Protein AF-A0A927CN10-F1 (afdb_monomer_lite)

Radius of gyration: 20.54 Å; chains: 1; bounding box: 50×22×63 Å

pLDDT: mean 92.48, std 6.36, range [58.59, 97.19]

Structure (mmCIF, N/CA/C/O backbone):
data_AF-A0A927CN10-F1
#
_entry.id   AF-A0A927CN10-F1
#
loop_
_atom_site.group_PDB
_atom_site.id
_atom_site.type_symbol
_atom_site.label_atom_id
_atom_site.label_alt_id
_atom_site.label_comp_id
_atom_site.label_asym_id
_atom_site.label_entity_id
_atom_site.label_seq_id
_atom_site.pdbx_PDB_ins_code
_atom_site.Cartn_x
_atom_site.Cartn_y
_atom_site.Cartn_z
_atom_site.occupancy
_atom_site.B_iso_or_equiv
_atom_site.auth_seq_id
_atom_site.auth_comp_id
_atom_site.auth_asym_id
_atom_site.auth_atom_id
_atom_site.pdbx_PDB_model_num
ATOM 1 N N . MET A 1 1 ? 17.488 -1.713 23.089 1.00 61.25 1 MET A N 1
ATOM 2 C CA . MET A 1 1 ? 16.077 -1.922 23.502 1.00 61.25 1 MET A CA 1
ATOM 3 C C . MET A 1 1 ? 15.069 -1.151 22.638 1.00 61.25 1 MET A C 1
ATOM 5 O O . MET A 1 1 ? 14.129 -1.766 22.151 1.00 61.25 1 MET A O 1
ATOM 9 N N . ALA A 1 2 ? 15.283 0.140 22.340 1.00 72.12 2 ALA A N 1
ATOM 10 C CA . ALA A 1 2 ? 14.339 0.971 21.567 1.00 72.12 2 ALA A CA 1
ATOM 11 C C . ALA A 1 2 ? 13.906 0.406 20.190 1.00 72.12 2 ALA A C 1
ATOM 13 O O . ALA A 1 2 ? 12.753 0.555 19.788 1.00 72.12 2 ALA A O 1
ATOM 14 N N . SER A 1 3 ? 14.801 -0.287 19.476 1.00 74.94 3 SER A N 1
ATOM 15 C CA . SER A 1 3 ? 14.495 -0.863 18.154 1.00 74.94 3 SER A CA 1
ATOM 16 C C . SER A 1 3 ? 13.509 -2.044 18.218 1.00 74.94 3 SER A C 1
ATOM 18 O O . SER A 1 3 ? 12.644 -2.190 17.354 1.00 74.94 3 SER A O 1
ATOM 20 N N . ILE A 1 4 ? 13.567 -2.840 19.292 1.00 87.50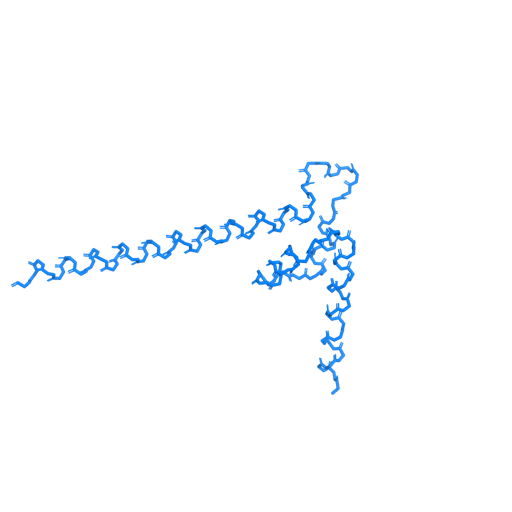 4 ILE A N 1
ATOM 21 C CA . ILE A 1 4 ? 12.648 -3.965 19.527 1.00 87.50 4 ILE A CA 1
ATOM 22 C C . ILE A 1 4 ? 11.241 -3.428 19.813 1.00 87.50 4 ILE A C 1
ATOM 24 O O . ILE A 1 4 ? 10.274 -3.870 19.193 1.00 87.50 4 ILE A O 1
ATOM 28 N N . GLN A 1 5 ? 11.139 -2.398 20.662 1.00 85.88 5 GLN A N 1
ATOM 29 C CA . GLN A 1 5 ? 9.870 -1.737 20.983 1.00 85.88 5 GLN A CA 1
ATOM 30 C C . GLN A 1 5 ? 9.204 -1.139 19.735 1.00 85.88 5 GLN A C 1
ATOM 32 O O . GLN A 1 5 ? 7.997 -1.262 19.528 1.00 85.88 5 GLN A O 1
ATOM 37 N N . LYS A 1 6 ? 10.008 -0.517 18.863 1.00 88.06 6 LYS A N 1
ATOM 38 C CA . LYS A 1 6 ? 9.533 0.056 17.600 1.00 88.06 6 LYS A CA 1
ATOM 39 C C . LYS A 1 6 ? 8.975 -1.023 16.667 1.00 88.06 6 LYS A C 1
ATOM 41 O O . LYS A 1 6 ? 7.907 -0.825 16.090 1.00 88.06 6 LYS A O 1
ATOM 46 N N . LYS A 1 7 ? 9.659 -2.165 16.549 1.00 87.25 7 LYS A N 1
ATOM 47 C CA . LYS A 1 7 ? 9.203 -3.304 15.737 1.00 87.25 7 LYS A CA 1
ATOM 48 C C . LYS A 1 7 ? 7.880 -3.874 16.260 1.00 87.25 7 LYS A C 1
ATOM 50 O O . LYS A 1 7 ? 6.949 -4.041 15.478 1.00 87.25 7 LYS A O 1
ATOM 55 N N . GLN A 1 8 ? 7.769 -4.075 17.574 1.00 91.50 8 GLN A N 1
ATOM 56 C CA . GLN A 1 8 ? 6.538 -4.549 18.221 1.00 91.50 8 GLN A CA 1
ATOM 57 C C . GLN A 1 8 ? 5.357 -3.596 17.991 1.00 91.50 8 GLN A C 1
ATOM 59 O O . GLN A 1 8 ? 4.262 -4.039 17.650 1.00 91.50 8 GLN A O 1
ATOM 64 N N . LYS A 1 9 ? 5.581 -2.280 18.102 1.00 93.38 9 LYS A N 1
ATOM 65 C CA . LYS A 1 9 ? 4.549 -1.267 17.839 1.00 93.38 9 LYS A CA 1
ATOM 66 C C . LYS A 1 9 ? 4.037 -1.323 16.398 1.00 93.38 9 LYS A C 1
ATOM 68 O O . LYS A 1 9 ? 2.833 -1.262 16.171 1.00 93.38 9 LYS A O 1
ATOM 73 N N . ILE A 1 10 ? 4.939 -1.450 15.424 1.00 92.81 10 ILE A N 1
ATOM 74 C CA . ILE A 1 10 ? 4.560 -1.567 14.007 1.00 92.81 10 ILE A CA 1
ATOM 75 C C . ILE A 1 10 ? 3.747 -2.842 13.773 1.00 92.81 10 ILE A C 1
ATOM 77 O O . ILE A 1 10 ? 2.748 -2.822 13.059 1.00 92.81 10 ILE A O 1
ATOM 81 N N . GLU A 1 11 ? 4.141 -3.950 14.392 1.00 92.94 11 GLU A N 1
ATOM 82 C CA . GLU A 1 11 ? 3.420 -5.214 14.272 1.00 92.94 11 GLU A CA 1
ATOM 83 C C . GLU A 1 11 ? 2.006 -5.144 14.864 1.00 92.94 11 GLU A C 1
ATOM 85 O O . GLU A 1 11 ? 1.056 -5.612 14.237 1.00 92.94 11 GLU A O 1
ATOM 90 N N . GLN A 1 12 ? 1.837 -4.483 16.013 1.00 94.75 12 GLN A N 1
ATOM 91 C CA . GLN A 1 12 ? 0.514 -4.197 16.579 1.00 94.75 12 GLN A CA 1
ATOM 92 C C . GLN A 1 12 ? -0.339 -3.348 15.630 1.00 94.75 12 GLN A C 1
ATOM 94 O O . GLN A 1 12 ? -1.505 -3.664 15.411 1.00 94.75 12 GLN A O 1
ATOM 99 N N . GLN A 1 13 ? 0.241 -2.323 14.998 1.00 94.81 13 GLN A N 1
ATOM 100 C CA . GLN A 1 13 ? -0.471 -1.506 14.010 1.00 94.81 13 GLN A CA 1
ATOM 101 C C . GLN A 1 13 ? -0.912 -2.322 12.792 1.00 94.81 13 GLN A C 1
ATOM 103 O O . GLN A 1 13 ? -1.999 -2.095 12.271 1.00 94.81 13 GLN A O 1
ATOM 108 N N . TRP A 1 14 ? -0.104 -3.284 12.342 1.00 95.19 14 TRP A N 1
ATOM 109 C CA . TRP A 1 14 ? -0.490 -4.185 11.254 1.00 95.19 14 TRP A CA 1
ATOM 110 C C . TRP A 1 14 ? -1.618 -5.138 11.643 1.00 95.19 14 TRP A C 1
ATOM 112 O O . TRP A 1 14 ? -2.509 -5.369 10.827 1.00 95.19 14 TRP A O 1
ATOM 122 N N . LYS A 1 15 ? -1.610 -5.666 12.874 1.00 94.94 15 LYS A N 1
ATOM 123 C CA . LYS A 1 15 ? -2.717 -6.483 13.396 1.00 94.94 15 LYS A CA 1
ATOM 124 C C . LYS A 1 15 ? -4.011 -5.671 13.459 1.00 94.94 15 LYS A C 1
ATOM 126 O O . LYS A 1 15 ? -5.041 -6.128 12.970 1.00 94.94 15 LYS A O 1
ATOM 131 N N . GLU A 1 16 ? -3.923 -4.444 13.962 1.00 95.62 16 GLU A N 1
ATOM 132 C CA . GLU A 1 16 ? -5.0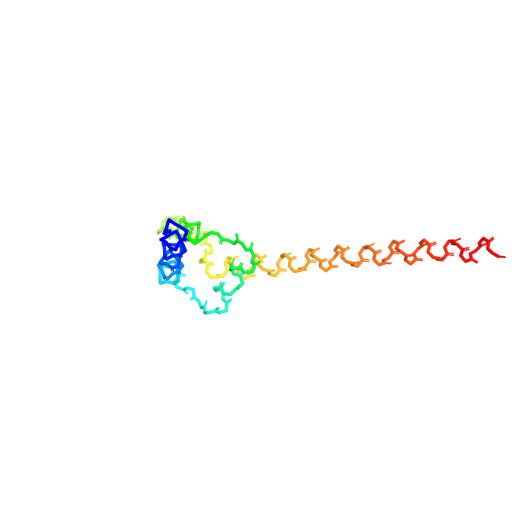56 -3.521 14.029 1.00 95.62 16 GLU A CA 1
ATOM 133 C C . GLU A 1 16 ? -5.582 -3.159 12.636 1.00 95.62 16 GLU A C 1
ATOM 135 O O . GLU A 1 16 ? -6.784 -3.200 12.384 1.00 95.62 16 GLU A O 1
ATOM 140 N N . ALA A 1 17 ? -4.684 -2.858 11.694 1.00 95.50 17 ALA A N 1
ATOM 141 C CA . ALA A 1 17 ? -5.057 -2.565 10.317 1.00 95.50 17 ALA A CA 1
ATOM 142 C C . ALA A 1 17 ? -5.761 -3.757 9.658 1.00 95.50 17 ALA A C 1
ATOM 144 O O . ALA A 1 17 ? -6.793 -3.554 9.021 1.00 95.50 17 ALA A O 1
ATOM 145 N N . LYS A 1 18 ? -5.261 -4.988 9.856 1.00 94.75 18 LYS A N 1
ATOM 146 C CA . LYS A 1 18 ? -5.902 -6.211 9.346 1.00 94.75 18 LYS A CA 1
ATOM 147 C C . LYS A 1 18 ? -7.341 -6.324 9.850 1.00 94.75 18 LYS A C 1
ATOM 149 O O . LYS A 1 18 ? -8.246 -6.530 9.048 1.00 94.75 18 LYS A O 1
ATOM 154 N N . PHE A 1 19 ? -7.548 -6.137 11.154 1.00 94.81 19 PHE A N 1
ATOM 155 C CA . PHE A 1 19 ? -8.867 -6.249 11.772 1.00 94.81 19 PHE A CA 1
ATOM 156 C C . PHE A 1 19 ? -9.821 -5.134 11.320 1.00 94.81 19 PHE A C 1
ATOM 158 O O . PHE A 1 19 ? -10.899 -5.413 10.797 1.00 94.81 19 PHE A O 1
ATOM 165 N N . ARG A 1 20 ? -9.415 -3.864 11.448 1.00 93.62 20 ARG A N 1
ATOM 166 C CA . ARG A 1 20 ? -10.288 -2.721 11.127 1.00 93.62 20 ARG A CA 1
ATOM 167 C C . ARG A 1 20 ? -10.596 -2.592 9.640 1.00 93.62 20 ARG A C 1
ATOM 169 O O . ARG A 1 20 ? -11.706 -2.209 9.287 1.00 93.62 20 ARG A O 1
ATOM 176 N N . CYS A 1 21 ? -9.624 -2.888 8.780 1.00 93.19 21 CYS A N 1
ATOM 177 C CA . CYS A 1 21 ? -9.784 -2.793 7.329 1.00 93.19 21 CYS A CA 1
ATOM 178 C C . CYS A 1 21 ? -10.312 -4.092 6.707 1.00 93.19 21 CYS A C 1
ATOM 180 O O . CYS A 1 21 ? -10.462 -4.138 5.491 1.00 93.19 21 CYS A O 1
ATOM 182 N N . ARG A 1 22 ? -10.573 -5.127 7.524 1.00 91.94 22 ARG A N 1
ATOM 183 C CA . ARG A 1 22 ? -11.027 -6.461 7.100 1.00 91.94 22 ARG A CA 1
ATOM 184 C C . ARG A 1 22 ? -10.162 -7.066 5.989 1.00 91.94 22 ARG A C 1
ATOM 186 O O . ARG A 1 22 ? -10.684 -7.678 5.074 1.00 91.94 22 ARG A O 1
ATOM 193 N N . LEU A 1 23 ? -8.844 -6.880 6.073 1.00 93.25 23 LEU A N 1
ATOM 194 C CA . LEU A 1 23 ? -7.920 -7.334 5.033 1.00 93.25 23 LEU A CA 1
ATOM 195 C C . LEU A 1 23 ? -7.733 -8.851 5.093 1.00 93.25 23 LEU A C 1
ATOM 197 O O . LEU A 1 23 ? -7.333 -9.391 6.132 1.00 93.25 23 LEU A O 1
ATOM 201 N N . SER A 1 24 ? -7.921 -9.514 3.953 1.00 95.25 24 SER A N 1
ATOM 202 C CA . SER A 1 24 ? -7.425 -10.875 3.733 1.00 95.25 24 SER A CA 1
ATOM 203 C C . SER A 1 24 ? -5.895 -10.959 3.866 1.00 95.25 24 SER A C 1
ATOM 205 O O . SER A 1 24 ? -5.170 -9.965 3.740 1.00 95.25 24 SER A O 1
ATOM 207 N N . ASP A 1 25 ? -5.372 -12.163 4.123 1.00 94.56 25 ASP A N 1
ATOM 208 C CA . ASP A 1 25 ? -3.921 -12.382 4.227 1.00 94.56 25 ASP A CA 1
ATOM 209 C C . ASP A 1 25 ? -3.181 -12.051 2.925 1.00 94.56 25 ASP A C 1
ATOM 211 O O . ASP A 1 25 ? -2.050 -11.559 2.952 1.00 94.56 25 ASP A O 1
ATOM 215 N N . GLU A 1 26 ? -3.847 -12.243 1.788 1.00 95.31 26 GLU A N 1
ATOM 216 C CA . GLU A 1 26 ? -3.334 -11.864 0.478 1.00 95.31 26 GLU A CA 1
ATOM 217 C C . GLU A 1 26 ? -3.188 -10.341 0.346 1.00 95.31 26 GLU A C 1
ATOM 219 O O . GLU A 1 26 ? -2.092 -9.851 0.056 1.00 95.31 26 GLU A O 1
ATOM 224 N N . ALA A 1 27 ? -4.249 -9.580 0.636 1.00 94.69 27 ALA A N 1
ATOM 225 C CA . ALA A 1 27 ? -4.207 -8.119 0.589 1.00 94.69 27 ALA A CA 1
ATOM 226 C C . ALA A 1 27 ? -3.189 -7.553 1.596 1.00 94.69 27 ALA A C 1
ATOM 228 O O . ALA A 1 27 ? -2.457 -6.608 1.296 1.00 94.69 27 ALA A O 1
ATOM 229 N N . LEU A 1 28 ? -3.058 -8.170 2.775 1.00 95.25 28 LEU A N 1
ATOM 230 C CA . LEU A 1 28 ? -2.035 -7.800 3.754 1.00 95.25 28 LEU A CA 1
ATOM 231 C C . LEU A 1 28 ? -0.611 -8.016 3.215 1.00 95.25 28 LEU A C 1
ATOM 233 O O . LEU A 1 28 ? 0.261 -7.167 3.435 1.00 95.25 28 LEU A O 1
ATOM 237 N N . ARG A 1 29 ? -0.362 -9.126 2.505 1.00 95.94 29 ARG A N 1
ATOM 238 C CA . ARG A 1 29 ? 0.928 -9.391 1.846 1.00 95.94 29 ARG A CA 1
ATOM 239 C C . ARG A 1 29 ? 1.218 -8.338 0.778 1.00 95.94 29 ARG A C 1
ATOM 241 O O . ARG A 1 29 ? 2.299 -7.752 0.803 1.00 95.94 29 ARG A O 1
ATOM 248 N N . MET A 1 30 ? 0.246 -8.052 -0.091 1.00 96.12 30 MET A N 1
ATOM 249 C CA . MET A 1 30 ? 0.364 -7.031 -1.141 1.00 96.12 30 MET A CA 1
ATOM 250 C C . MET A 1 30 ? 0.661 -5.648 -0.551 1.00 96.12 30 MET A C 1
ATOM 252 O O . MET A 1 30 ? 1.580 -4.964 -0.999 1.00 96.12 30 MET A O 1
ATOM 256 N N . ALA A 1 31 ? -0.054 -5.242 0.503 1.00 95.62 31 ALA A N 1
ATOM 257 C CA . ALA A 1 31 ? 0.169 -3.962 1.171 1.00 95.62 31 ALA A CA 1
ATOM 258 C C . ALA A 1 31 ? 1.591 -3.835 1.742 1.00 95.62 31 ALA A C 1
ATOM 260 O O . ALA A 1 31 ? 2.218 -2.779 1.608 1.00 95.62 31 ALA A O 1
ATOM 261 N N . LYS A 1 32 ? 2.117 -4.908 2.348 1.00 94.62 32 LYS A N 1
ATOM 262 C CA . LYS A 1 32 ? 3.493 -4.952 2.867 1.00 94.62 32 LYS A CA 1
ATOM 263 C C . LYS A 1 32 ? 4.531 -4.885 1.750 1.00 94.62 32 LYS A C 1
ATOM 265 O O . LYS A 1 32 ? 5.471 -4.105 1.859 1.00 94.62 32 LYS A O 1
ATOM 270 N N . GLU A 1 33 ? 4.344 -5.650 0.678 1.00 95.00 33 GLU A N 1
ATOM 271 C CA . GLU A 1 33 ? 5.220 -5.643 -0.504 1.00 95.00 33 GLU A CA 1
ATOM 272 C C . GLU A 1 33 ? 5.252 -4.260 -1.172 1.00 95.00 33 GLU A C 1
ATOM 274 O O . GLU A 1 33 ? 6.298 -3.776 -1.597 1.00 95.00 33 GLU A O 1
ATOM 279 N N . MET A 1 34 ? 4.112 -3.567 -1.173 1.00 93.88 34 MET A N 1
ATOM 280 C CA . MET A 1 34 ? 3.995 -2.190 -1.641 1.00 93.88 34 MET A CA 1
ATOM 281 C C . MET A 1 34 ? 4.599 -1.139 -0.697 1.00 93.88 34 MET A C 1
ATOM 283 O O . MET A 1 34 ? 4.633 0.040 -1.067 1.00 93.88 34 MET A O 1
ATOM 287 N N . GLY A 1 35 ? 5.044 -1.515 0.503 1.00 93.69 35 GLY A N 1
ATOM 288 C CA . GLY A 1 35 ? 5.559 -0.578 1.501 1.00 93.69 35 GLY A CA 1
ATOM 289 C C . GLY A 1 35 ? 4.494 0.375 2.052 1.00 93.69 35 GLY A C 1
ATOM 290 O O . GLY A 1 35 ? 4.815 1.501 2.435 1.00 93.69 35 GLY A O 1
ATOM 291 N N . LEU A 1 36 ? 3.219 -0.033 2.065 1.00 93.81 36 LEU A N 1
ATOM 292 C CA . LEU A 1 36 ? 2.152 0.768 2.665 1.00 93.81 36 LEU A CA 1
ATOM 293 C C . LEU A 1 36 ? 2.306 0.826 4.190 1.00 93.81 36 LEU A C 1
ATOM 295 O O . LEU A 1 36 ? 2.779 -0.111 4.830 1.00 93.81 36 LEU A O 1
ATOM 299 N N . ASN A 1 37 ? 1.874 1.937 4.787 1.00 93.94 37 ASN A N 1
ATOM 300 C CA . ASN A 1 37 ? 1.877 2.110 6.236 1.00 93.94 37 ASN A CA 1
ATOM 301 C C . ASN A 1 37 ? 0.561 1.572 6.837 1.00 93.94 37 ASN A C 1
ATOM 303 O O . ASN A 1 37 ? -0.509 1.967 6.362 1.00 93.94 37 ASN A O 1
ATOM 307 N N . PRO A 1 38 ? 0.598 0.752 7.907 1.00 94.31 38 PRO A N 1
ATOM 308 C CA . PRO A 1 38 ? -0.613 0.242 8.554 1.00 94.31 38 PRO A CA 1
ATOM 309 C C . PRO A 1 38 ? -1.557 1.350 9.046 1.00 94.31 38 PRO A C 1
ATOM 311 O O . PRO A 1 38 ? -2.774 1.222 8.936 1.00 94.31 38 PRO A O 1
ATOM 314 N N . LEU A 1 39 ? -1.023 2.484 9.515 1.00 93.75 39 LEU A N 1
ATOM 315 C CA . LEU A 1 39 ? -1.841 3.634 9.914 1.00 93.75 39 LEU A CA 1
ATOM 316 C C . LEU A 1 39 ? -2.546 4.289 8.723 1.00 93.75 39 LEU A C 1
ATOM 318 O O . LEU A 1 39 ? -3.655 4.798 8.877 1.00 93.75 39 LEU A O 1
ATOM 322 N N . SER A 1 40 ? -1.924 4.280 7.541 1.00 93.00 40 SER A N 1
ATOM 323 C CA . SER A 1 40 ? -2.552 4.804 6.325 1.00 93.00 40 SER A CA 1
ATOM 324 C C . SER A 1 40 ? -3.725 3.934 5.888 1.00 93.00 40 SER A C 1
ATOM 326 O O . SER A 1 40 ? -4.713 4.481 5.411 1.00 93.00 40 SER A O 1
ATOM 328 N N . LEU A 1 41 ? -3.662 2.613 6.089 1.00 93.50 41 LEU A N 1
ATOM 329 C CA . LEU A 1 41 ? -4.788 1.711 5.815 1.00 93.50 41 LEU A CA 1
ATOM 330 C C . LEU A 1 41 ? -5.981 2.045 6.718 1.00 93.50 41 LEU A C 1
ATOM 332 O O . LEU A 1 41 ? -7.078 2.282 6.223 1.00 93.50 41 LEU A O 1
ATOM 336 N N . ILE A 1 42 ? -5.739 2.191 8.025 1.00 92.56 42 ILE A N 1
ATOM 337 C CA . ILE A 1 42 ? -6.785 2.531 9.005 1.00 92.56 42 ILE A CA 1
ATOM 338 C C . ILE A 1 42 ? -7.422 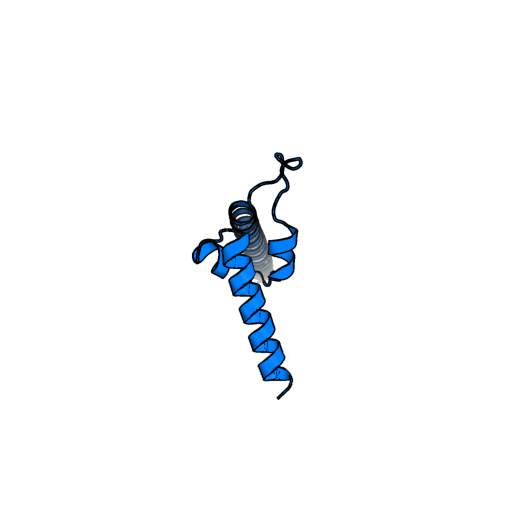3.891 8.693 1.00 92.56 42 ILE A C 1
ATOM 340 O O . ILE A 1 42 ? -8.641 4.031 8.734 1.00 92.56 42 ILE A O 1
ATOM 344 N N . LYS A 1 43 ? -6.613 4.895 8.337 1.00 91.50 43 LYS A N 1
ATOM 345 C CA . LYS A 1 43 ? -7.116 6.218 7.928 1.00 91.50 43 LYS A CA 1
ATOM 346 C C . LYS A 1 43 ? -7.924 6.185 6.630 1.00 91.50 43 LYS A C 1
ATOM 348 O O . LYS A 1 43 ? -8.655 7.131 6.356 1.00 91.50 43 LYS A O 1
ATOM 353 N N . ASN A 1 44 ? -7.776 5.138 5.819 1.00 91.62 44 ASN A N 1
ATOM 354 C CA . ASN A 1 44 ? -8.467 5.015 4.543 1.00 91.62 44 ASN A CA 1
ATOM 355 C C . ASN A 1 44 ? -9.816 4.301 4.625 1.00 91.62 44 ASN A C 1
ATOM 357 O O . ASN A 1 44 ? -10.506 4.280 3.607 1.00 91.62 44 ASN A O 1
ATOM 361 N N . ILE A 1 45 ? -10.216 3.800 5.796 1.00 91.50 45 ILE A N 1
ATOM 362 C CA . ILE A 1 45 ? -11.527 3.178 5.993 1.00 91.50 45 ILE A CA 1
ATOM 363 C C . ILE A 1 45 ? -12.627 4.189 5.613 1.00 91.50 45 ILE A C 1
ATOM 365 O O . ILE A 1 45 ? -12.660 5.280 6.189 1.00 91.50 45 ILE A O 1
ATOM 369 N N . PRO A 1 46 ? -13.497 3.871 4.637 1.00 92.12 46 PRO A N 1
ATOM 370 C CA . PRO A 1 46 ? -14.550 4.781 4.204 1.00 92.12 46 PRO A CA 1
ATOM 371 C C . PRO A 1 46 ? -15.592 4.994 5.309 1.00 92.12 46 PRO A C 1
ATOM 373 O O . PRO A 1 46 ? -15.996 4.051 5.993 1.00 92.12 46 PRO A O 1
ATOM 376 N N . SER A 1 47 ? -16.038 6.240 5.484 1.00 91.88 47 SER A N 1
ATOM 377 C CA . SER A 1 47 ? -17.173 6.570 6.352 1.00 91.88 47 SER A CA 1
ATOM 378 C C . SER A 1 47 ? -18.513 6.384 5.625 1.00 91.88 47 SER A C 1
ATOM 380 O O . SER A 1 47 ? -18.567 6.269 4.401 1.00 91.88 47 SER A O 1
ATOM 382 N N . ALA A 1 48 ? -19.626 6.410 6.365 1.00 88.06 48 ALA A N 1
ATOM 383 C CA . ALA A 1 48 ? -20.968 6.226 5.799 1.00 88.06 48 ALA A CA 1
ATOM 384 C C . ALA A 1 48 ? -21.347 7.256 4.711 1.00 88.06 48 ALA A C 1
ATOM 386 O O . ALA A 1 48 ? -22.163 6.952 3.839 1.00 88.06 48 ALA A O 1
ATOM 387 N N . SER A 1 49 ? -20.754 8.455 4.744 1.00 92.56 49 SER A N 1
ATOM 388 C CA . SER A 1 49 ? -20.936 9.495 3.722 1.00 92.56 49 SER A CA 1
ATOM 389 C C . SER A 1 49 ? -20.014 9.322 2.507 1.00 92.56 49 SER A C 1
ATOM 391 O O . SER A 1 49 ? -20.266 9.902 1.455 1.00 92.56 49 SER A O 1
ATOM 393 N N . GLN A 1 50 ? -18.972 8.495 2.610 1.00 93.50 50 GLN A N 1
ATOM 394 C CA . GLN A 1 50 ? -17.977 8.248 1.563 1.00 93.50 50 GLN A CA 1
ATOM 395 C C . GLN A 1 50 ? -18.275 6.963 0.777 1.00 93.50 50 GLN A C 1
ATOM 397 O O . GLN A 1 50 ? -17.380 6.165 0.516 1.00 93.50 50 GLN A O 1
ATOM 402 N N . ARG A 1 51 ? -19.533 6.760 0.365 1.00 90.75 51 ARG A N 1
ATOM 403 C CA . ARG A 1 51 ? -19.957 5.551 -0.376 1.00 90.75 51 ARG A CA 1
ATOM 404 C C . ARG A 1 51 ? -19.264 5.371 -1.728 1.00 90.75 51 ARG A C 1
ATOM 406 O O . ARG A 1 51 ? -19.198 4.263 -2.235 1.00 90.75 51 ARG A O 1
ATOM 413 N N . TRP A 1 52 ? -18.758 6.458 -2.303 1.00 92.00 52 TRP A N 1
ATOM 414 C CA . TRP A 1 52 ? -18.000 6.451 -3.555 1.00 92.00 52 TRP A CA 1
ATOM 415 C C . TRP A 1 52 ? -16.593 5.860 -3.403 1.00 92.00 52 TRP A C 1
ATOM 417 O O . TRP A 1 52 ? -15.924 5.604 -4.402 1.00 92.00 52 TRP A O 1
ATOM 427 N N . LYS A 1 53 ? -16.111 5.678 -2.170 1.00 92.25 53 LYS A N 1
ATOM 428 C CA . LYS A 1 53 ? -14.776 5.160 -1.904 1.00 92.25 53 LYS A CA 1
ATOM 429 C C . LYS A 1 53 ? -14.834 3.644 -1.751 1.00 92.25 53 LYS A C 1
ATOM 431 O O . LYS A 1 53 ? -15.590 3.129 -0.931 1.00 92.25 53 LYS A O 1
ATOM 436 N N . ALA A 1 54 ? -14.000 2.949 -2.520 1.00 90.25 54 ALA A N 1
ATOM 437 C CA . ALA A 1 54 ? -13.881 1.502 -2.433 1.00 90.25 54 ALA A CA 1
ATOM 438 C C . ALA A 1 54 ? -13.421 1.052 -1.028 1.00 90.25 54 ALA A C 1
ATOM 440 O O . ALA A 1 54 ? -12.690 1.788 -0.346 1.00 90.25 54 ALA A O 1
ATOM 441 N N . PRO A 1 55 ? -13.813 -0.158 -0.590 1.00 94.19 55 PRO A N 1
ATOM 442 C CA . PRO A 1 55 ? -13.222 -0.809 0.570 1.00 94.19 55 PRO A CA 1
ATOM 443 C C . PRO A 1 55 ? -11.692 -0.858 0.485 1.00 94.19 55 PRO A C 1
ATOM 445 O O . PRO A 1 55 ? -11.098 -0.920 -0.590 1.00 94.19 55 PRO A O 1
ATOM 448 N N . VAL A 1 56 ? -11.032 -0.844 1.646 1.00 94.31 56 VAL A N 1
ATOM 449 C CA . VAL A 1 56 ? -9.562 -0.797 1.716 1.00 94.31 56 VAL A CA 1
ATOM 450 C C . VAL A 1 56 ? -8.920 -2.049 1.104 1.00 94.31 56 VAL A C 1
ATOM 452 O O . VAL A 1 56 ? -7.842 -1.939 0.530 1.00 94.31 56 VAL A O 1
ATOM 455 N N . GLU A 1 57 ? -9.565 -3.217 1.193 1.00 94.56 57 GLU A N 1
ATOM 456 C CA . GLU A 1 57 ? -9.085 -4.439 0.533 1.00 94.56 57 GLU A CA 1
ATOM 457 C C . GLU A 1 57 ? -9.037 -4.295 -0.991 1.00 94.56 57 GLU A C 1
ATOM 459 O O . GLU A 1 57 ? -7.976 -4.507 -1.582 1.00 94.56 57 GLU A O 1
ATOM 464 N N . ASP A 1 58 ? -10.144 -3.878 -1.607 1.00 95.00 58 ASP A N 1
ATOM 465 C CA . ASP A 1 58 ? -10.234 -3.698 -3.060 1.00 95.00 58 ASP A CA 1
ATOM 466 C C . ASP A 1 58 ? -9.217 -2.661 -3.537 1.00 95.00 58 ASP A C 1
ATOM 468 O O . ASP A 1 58 ? -8.437 -2.907 -4.454 1.00 95.00 58 ASP A O 1
ATOM 472 N N . TRP A 1 59 ? -9.112 -1.545 -2.811 1.00 94.94 59 TRP A N 1
ATOM 473 C CA . TRP A 1 59 ? -8.130 -0.507 -3.109 1.00 94.94 59 TRP A CA 1
ATOM 474 C C . TRP A 1 59 ? -6.679 -1.018 -3.091 1.00 94.94 59 TRP A C 1
ATOM 476 O O . TRP A 1 59 ? -5.871 -0.628 -3.937 1.00 94.94 59 TRP A O 1
ATOM 486 N N . VAL A 1 60 ? -6.326 -1.890 -2.140 1.00 95.38 60 VAL A N 1
ATOM 487 C CA . VAL A 1 60 ? -4.984 -2.490 -2.065 1.00 95.38 60 VAL A CA 1
ATOM 488 C C . VAL A 1 60 ? -4.719 -3.395 -3.269 1.00 95.38 60 VAL A C 1
ATOM 490 O O . VAL A 1 60 ? -3.618 -3.337 -3.824 1.00 95.38 60 VAL A O 1
ATOM 493 N N . ARG A 1 61 ? -5.706 -4.196 -3.683 1.00 95.94 61 ARG A N 1
ATOM 494 C CA . ARG A 1 61 ? -5.600 -5.085 -4.850 1.00 95.94 61 ARG A CA 1
ATOM 495 C C . ARG A 1 61 ? -5.433 -4.281 -6.139 1.00 95.94 61 ARG A C 1
ATOM 497 O O . ARG A 1 61 ? -4.468 -4.503 -6.868 1.00 95.94 61 ARG A O 1
ATOM 504 N N . ASP A 1 62 ? -6.273 -3.271 -6.348 1.00 95.62 62 ASP A N 1
ATOM 505 C CA . ASP A 1 62 ? -6.212 -2.389 -7.519 1.00 95.62 62 ASP A CA 1
ATOM 506 C C . ASP A 1 62 ? -4.862 -1.671 -7.622 1.00 95.62 62 ASP A C 1
ATOM 508 O O . ASP A 1 62 ? -4.229 -1.624 -8.682 1.00 95.62 62 ASP A O 1
ATOM 512 N N . MET A 1 63 ? -4.374 -1.136 -6.498 1.00 95.06 63 MET A N 1
ATOM 513 C CA . MET A 1 63 ? -3.061 -0.498 -6.448 1.00 95.06 63 MET A CA 1
ATOM 514 C C . MET A 1 63 ? -1.921 -1.463 -6.773 1.00 95.06 63 MET A C 1
ATOM 516 O O . MET A 1 63 ? -0.947 -1.059 -7.421 1.00 95.06 63 MET A O 1
ATOM 520 N N . TYR A 1 64 ? -2.005 -2.703 -6.296 1.00 96.19 64 TYR A N 1
ATOM 521 C CA . TYR A 1 64 ? -0.978 -3.712 -6.520 1.00 96.19 64 TYR A CA 1
ATOM 522 C C . TYR A 1 64 ? -0.886 -4.090 -7.999 1.00 96.19 64 TYR A C 1
ATOM 524 O O . TYR A 1 64 ? 0.205 -4.042 -8.581 1.00 96.19 64 TYR A O 1
ATOM 532 N N . GLU A 1 65 ? -2.028 -4.361 -8.628 1.00 95.88 65 GLU A N 1
ATOM 533 C CA . GLU A 1 65 ? -2.101 -4.685 -10.054 1.00 95.88 65 GLU A CA 1
ATOM 534 C C . GLU A 1 65 ? -1.620 -3.524 -10.925 1.00 95.88 65 GLU A C 1
ATOM 536 O O . GLU A 1 65 ? -0.797 -3.702 -11.828 1.00 95.88 65 GLU A O 1
ATOM 541 N N . GLU A 1 66 ? -2.018 -2.295 -10.596 1.00 96.12 66 GLU A N 1
ATOM 542 C CA . GLU A 1 66 ? -1.571 -1.119 -11.337 1.00 96.12 66 GLU A CA 1
ATOM 543 C C . GLU A 1 66 ? -0.051 -0.900 -11.223 1.00 96.12 66 GLU A C 1
ATOM 545 O O . GLU 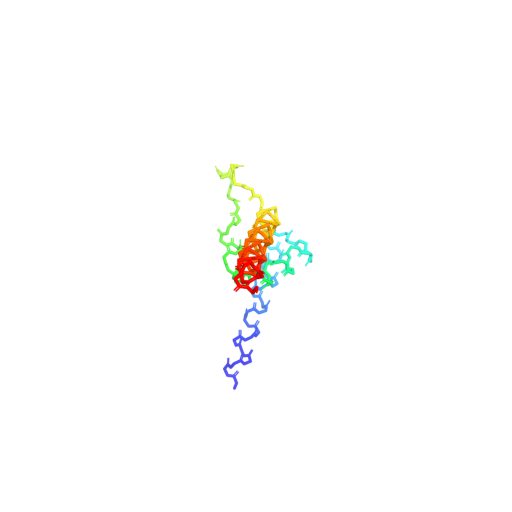A 1 66 ? 0.607 -0.519 -12.201 1.00 96.12 66 GLU A O 1
ATOM 550 N N . ARG A 1 67 ? 0.547 -1.171 -10.052 1.00 95.31 67 ARG A N 1
ATOM 551 C CA . ARG A 1 67 ? 2.010 -1.127 -9.884 1.00 95.31 67 ARG A CA 1
ATOM 552 C C . ARG A 1 67 ? 2.708 -2.206 -10.699 1.00 95.31 67 ARG A C 1
ATOM 554 O O . ARG A 1 67 ? 3.701 -1.892 -11.361 1.00 95.31 67 ARG A O 1
ATOM 561 N N . LYS A 1 68 ? 2.194 -3.438 -10.688 1.00 94.56 68 LYS A N 1
ATOM 562 C CA . LYS A 1 68 ? 2.725 -4.538 -11.502 1.00 94.56 68 LYS A CA 1
ATOM 563 C C . LYS A 1 68 ? 2.680 -4.207 -12.986 1.00 94.56 68 LYS A C 1
ATOM 565 O O . LYS A 1 68 ? 3.707 -4.272 -13.660 1.00 94.56 68 LYS A O 1
ATOM 570 N N . ARG A 1 69 ? 1.531 -3.746 -13.477 1.00 96.50 69 ARG A N 1
ATOM 571 C CA . ARG A 1 69 ? 1.340 -3.347 -14.875 1.00 96.50 69 ARG A CA 1
ATOM 572 C C . ARG A 1 69 ? 2.314 -2.245 -15.294 1.00 96.50 69 ARG A C 1
ATOM 574 O O . ARG A 1 69 ? 2.924 -2.319 -16.362 1.00 96.50 69 ARG A O 1
ATOM 581 N N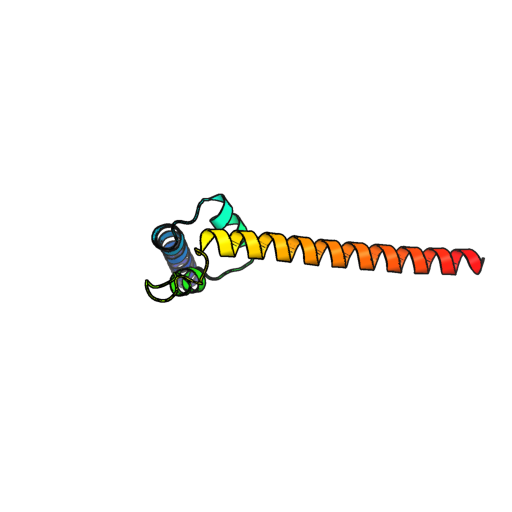 . LYS A 1 70 ? 2.507 -1.226 -14.448 1.00 96.19 70 LYS A N 1
ATOM 582 C CA . LYS A 1 70 ? 3.485 -0.149 -14.690 1.00 96.19 70 LYS A CA 1
ATOM 583 C C . LYS A 1 70 ? 4.925 -0.660 -14.710 1.00 96.19 70 LYS A C 1
ATOM 585 O O . LYS A 1 70 ? 5.702 -0.230 -15.567 1.00 96.19 70 LYS A O 1
ATOM 590 N N . ALA A 1 71 ? 5.284 -1.555 -13.791 1.00 95.19 71 ALA A N 1
ATOM 591 C CA . ALA A 1 71 ? 6.612 -2.157 -13.737 1.00 95.19 71 ALA A CA 1
ATOM 592 C C . ALA A 1 71 ? 6.902 -2.991 -14.993 1.00 95.19 71 ALA A C 1
ATOM 594 O O . ALA A 1 71 ? 7.952 -2.807 -15.614 1.00 95.19 71 ALA A O 1
ATOM 595 N N . GLU A 1 72 ? 5.944 -3.812 -15.423 1.00 96.19 72 GLU A N 1
ATOM 596 C CA . GLU A 1 72 ? 6.064 -4.622 -16.636 1.00 96.19 72 GLU A CA 1
ATOM 597 C C . GLU A 1 72 ? 6.190 -3.737 -17.879 1.00 96.19 72 GLU A C 1
ATOM 599 O O . GLU A 1 72 ? 7.144 -3.869 -18.643 1.00 96.19 72 GLU A O 1
ATOM 604 N N . LYS A 1 73 ? 5.331 -2.719 -18.028 1.00 97.06 73 LYS A N 1
ATOM 605 C CA . LYS A 1 73 ? 5.438 -1.759 -19.140 1.00 97.06 73 LYS A CA 1
ATOM 606 C C . LYS A 1 73 ? 6.807 -1.070 -19.177 1.00 97.06 73 LYS A C 1
ATOM 608 O O . LYS A 1 73 ? 7.355 -0.837 -20.254 1.00 97.06 73 LYS A O 1
ATOM 613 N N . ARG A 1 74 ? 7.386 -0.740 -18.017 1.00 96.88 74 ARG A N 1
ATOM 614 C CA . ARG A 1 74 ? 8.737 -0.160 -17.939 1.00 96.88 74 ARG A CA 1
ATOM 615 C C . ARG A 1 74 ? 9.810 -1.162 -18.369 1.00 96.88 74 ARG A C 1
ATOM 617 O O . ARG A 1 74 ? 10.744 -0.755 -19.055 1.00 96.88 74 ARG A O 1
ATOM 624 N N . LYS A 1 75 ? 9.689 -2.434 -17.981 1.00 96.88 75 LYS A N 1
ATOM 625 C CA . LYS A 1 75 ? 10.598 -3.508 -18.402 1.00 96.88 75 LYS A CA 1
ATOM 626 C C . LYS A 1 75 ? 10.550 -3.700 -19.918 1.00 96.88 75 LYS A C 1
ATOM 628 O O . LYS A 1 75 ? 11.597 -3.650 -20.552 1.00 96.88 75 LYS A O 1
ATOM 633 N N . GLN A 1 76 ? 9.353 -3.790 -20.494 1.00 96.75 76 GLN A N 1
ATOM 634 C CA . GLN A 1 76 ? 9.162 -3.945 -21.939 1.00 96.75 76 GLN A CA 1
ATOM 635 C C . GLN A 1 76 ? 9.770 -2.788 -22.733 1.00 96.75 76 GLN A C 1
ATOM 637 O O . GLN A 1 76 ? 10.510 -3.008 -23.683 1.00 96.75 76 GLN A O 1
ATOM 642 N N . ARG A 1 77 ? 9.564 -1.542 -22.286 1.00 97.19 77 ARG A N 1
ATOM 643 C CA . ARG A 1 77 ? 10.189 -0.368 -22.922 1.00 97.19 77 ARG A CA 1
ATOM 644 C C . ARG A 1 77 ? 11.717 -0.402 -22.876 1.00 97.19 77 ARG A C 1
ATOM 646 O O . ARG A 1 77 ? 12.351 0.046 -23.821 1.00 97.19 77 ARG A O 1
ATOM 653 N N . LYS A 1 78 ? 12.307 -0.904 -21.787 1.00 96.69 78 LYS A N 1
ATOM 654 C CA . LYS A 1 78 ? 13.766 -1.056 -21.678 1.00 96.69 78 LYS A CA 1
ATOM 655 C C . LYS A 1 78 ? 14.295 -2.139 -22.614 1.00 96.69 78 LYS A C 1
ATOM 657 O O . LYS A 1 78 ? 15.325 -1.920 -23.234 1.00 96.69 78 LYS A O 1
ATOM 662 N N . LEU A 1 79 ? 13.598 -3.272 -22.709 1.00 96.81 79 LEU A N 1
ATOM 663 C CA . LEU A 1 79 ? 13.962 -4.358 -23.621 1.00 96.81 79 LEU A CA 1
ATOM 664 C C . LEU A 1 79 ? 13.873 -3.904 -25.080 1.00 96.81 79 LEU A C 1
ATOM 666 O O . LEU A 1 79 ? 14.824 -4.104 -25.820 1.00 96.81 79 LEU A O 1
ATOM 670 N N . ALA A 1 80 ? 12.793 -3.215 -25.457 1.00 96.31 80 ALA A N 1
ATOM 671 C CA . ALA A 1 80 ? 12.637 -2.659 -26.799 1.00 96.31 80 ALA A CA 1
ATOM 672 C C . ALA A 1 80 ? 13.757 -1.664 -27.148 1.00 96.31 80 ALA A C 1
ATOM 674 O O . ALA A 1 80 ? 14.356 -1.776 -28.208 1.00 96.31 80 ALA A O 1
ATOM 675 N N . ALA A 1 81 ? 14.101 -0.750 -26.233 1.00 96.00 81 ALA A N 1
ATOM 676 C CA . ALA A 1 81 ? 15.195 0.200 -26.450 1.00 96.00 81 ALA A CA 1
ATOM 677 C C . ALA A 1 81 ? 16.575 -0.483 -26.547 1.00 96.00 81 ALA A C 1
ATOM 679 O O . ALA A 1 81 ? 17.431 -0.053 -27.319 1.00 96.00 81 ALA A O 1
ATOM 680 N N . ALA A 1 82 ? 16.806 -1.544 -25.766 1.00 95.38 82 ALA A N 1
ATOM 681 C CA . ALA A 1 82 ? 18.038 -2.326 -25.841 1.00 95.38 82 ALA A CA 1
ATOM 682 C C . ALA A 1 82 ? 18.134 -3.103 -27.161 1.00 95.38 82 ALA A C 1
ATOM 684 O O . ALA A 1 82 ? 19.201 -3.121 -27.769 1.00 95.38 82 ALA A O 1
ATOM 685 N N . GLN A 1 83 ? 17.021 -3.688 -27.615 1.00 94.62 83 GLN A N 1
ATOM 686 C CA . GLN A 1 83 ? 16.947 -4.378 -28.900 1.00 94.62 83 GLN A CA 1
ATOM 687 C C . GLN A 1 83 ? 17.210 -3.411 -30.056 1.00 94.62 83 GLN A C 1
ATOM 689 O O . GLN A 1 83 ? 18.090 -3.671 -30.860 1.00 94.62 83 GLN A O 1
ATOM 694 N N . GLU A 1 84 ? 16.545 -2.253 -30.072 1.00 93.81 84 GLU A N 1
ATOM 695 C CA . GLU A 1 84 ? 16.761 -1.213 -31.087 1.00 93.81 84 GLU A CA 1
ATOM 696 C C . GLU A 1 84 ? 18.227 -0.753 -31.133 1.00 93.81 84 GLU A C 1
ATOM 698 O O . GLU A 1 84 ? 18.799 -0.557 -32.203 1.00 93.81 84 GLU A O 1
ATOM 703 N N . THR A 1 85 ? 18.864 -0.611 -29.965 1.00 94.62 85 THR A N 1
ATOM 704 C CA . THR A 1 85 ? 20.289 -0.262 -29.884 1.00 94.62 85 THR A CA 1
ATOM 705 C C . THR A 1 85 ? 21.167 -1.359 -30.486 1.00 94.62 85 THR A C 1
ATOM 707 O O . THR A 1 85 ? 22.098 -1.045 -31.223 1.00 94.62 85 THR A O 1
ATOM 710 N N . ASN A 1 86 ? 20.875 -2.628 -30.191 1.00 93.25 86 ASN A N 1
ATOM 711 C CA . ASN A 1 86 ? 21.612 -3.766 -30.736 1.00 93.25 86 ASN A CA 1
ATOM 712 C C . ASN A 1 86 ? 21.456 -3.857 -32.261 1.00 93.25 86 ASN A C 1
ATOM 714 O O . ASN A 1 86 ? 22.457 -3.919 -32.967 1.00 93.25 86 ASN A O 1
ATOM 718 N N . AS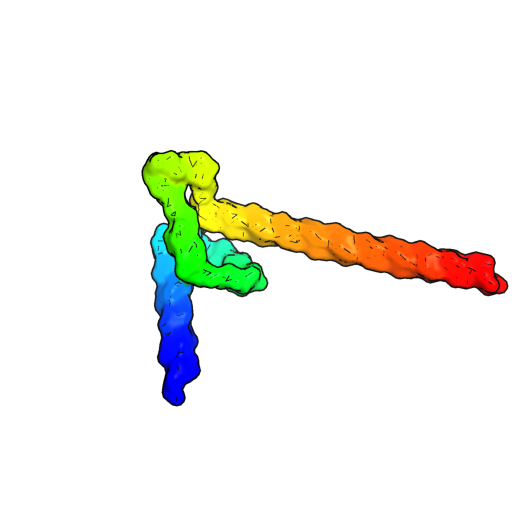P A 1 87 ? 20.224 -3.758 -32.764 1.00 93.88 87 ASP A N 1
ATOM 719 C CA . ASP A 1 87 ? 19.922 -3.786 -34.200 1.00 93.88 87 ASP A CA 1
ATOM 720 C C . ASP A 1 87 ? 20.667 -2.662 -34.938 1.00 93.88 87 ASP A C 1
ATOM 722 O O . ASP A 1 87 ? 21.229 -2.865 -36.011 1.00 93.88 87 ASP A O 1
ATOM 726 N N . ARG A 1 88 ? 20.742 -1.467 -34.336 1.00 93.19 88 ARG A N 1
ATOM 727 C CA . ARG A 1 88 ? 21.490 -0.337 -34.902 1.00 93.19 88 ARG A CA 1
ATOM 728 C C . ARG A 1 88 ? 22.992 -0.597 -34.981 1.00 93.19 88 ARG A C 1
ATOM 730 O O . ARG A 1 88 ? 23.617 -0.172 -35.947 1.00 93.19 88 ARG A O 1
ATOM 737 N N . LEU A 1 89 ? 23.570 -1.241 -33.967 1.00 92.12 89 LEU A N 1
ATOM 738 C CA . LEU A 1 89 ? 24.991 -1.594 -33.955 1.00 92.12 89 LEU A CA 1
ATOM 739 C C . LEU A 1 89 ? 25.302 -2.683 -34.987 1.00 92.12 89 LEU A C 1
ATOM 741 O O . LEU A 1 89 ? 26.318 -2.576 -35.662 1.00 92.12 89 LEU A O 1
ATOM 745 N N . GLN A 1 90 ? 24.402 -3.652 -35.177 1.00 86.19 90 GLN A N 1
ATOM 746 C CA . GLN A 1 90 ? 24.547 -4.707 -36.189 1.00 86.19 90 GLN A CA 1
ATOM 747 C C . GLN A 1 90 ? 24.537 -4.189 -37.634 1.00 86.19 90 GLN A C 1
ATOM 749 O O . GLN A 1 90 ? 25.068 -4.853 -38.512 1.00 86.19 90 GLN A O 1
ATOM 754 N N . VAL A 1 91 ? 23.934 -3.027 -37.902 1.00 85.62 91 VAL A N 1
ATOM 755 C CA . VAL A 1 91 ? 23.922 -2.403 -39.243 1.00 85.62 91 VAL A CA 1
ATOM 756 C C . VAL A 1 91 ? 25.200 -1.593 -39.522 1.00 85.62 91 VAL A C 1
ATOM 758 O O . VAL A 1 91 ? 25.438 -1.188 -40.657 1.00 85.62 91 VAL A O 1
ATOM 761 N N . LEU A 1 92 ? 26.008 -1.313 -38.494 1.00 79.06 92 LEU A N 1
ATOM 762 C CA . LEU A 1 92 ? 27.264 -0.565 -38.618 1.00 79.06 92 LEU A CA 1
ATOM 763 C C . LEU A 1 92 ? 28.505 -1.471 -38.752 1.00 79.06 92 LEU A C 1
ATOM 765 O O . LEU A 1 92 ? 29.585 -0.939 -39.011 1.00 79.06 92 LEU A O 1
ATOM 769 N N . GLU A 1 93 ? 28.351 -2.786 -38.570 1.00 58.59 93 GLU A N 1
ATOM 770 C CA . GLU A 1 93 ? 29.336 -3.830 -38.914 1.00 58.59 93 GLU A CA 1
ATOM 771 C C . GLU A 1 93 ? 29.172 -4.297 -40.367 1.00 58.59 93 GLU A C 1
ATOM 773 O O . GLU A 1 93 ? 30.219 -4.537 -41.013 1.00 58.59 93 GLU A O 1
#

Organism: NCBI:txid2772299

Secondary structure (DSSP, 8-state):
-HHHHHHHHHHHHHHHHHHHTT--HHHHHHHHHTT--HHHHHHTPPPTT-TTSPPHHHHHHHHHHHHHHHHHHHHHHHHHHHHHHHHHHHT--

Foldseek 3Di:
DVVVVVVVVQVVLLVVLCVQLVADPVLSVLCVVVVHRSVVSNVQADDPVRPVRDRSRVVSVVVSVVVVVVVVVVVVVVVVVVVVVVVVVVVVD

Sequence (93 aa):
MASIQKKQKIEQQWKEAKFRCRLSDEALRMAKEMGLNPLSLIKNIPSASQRWKAPVEDWVRDMYEERKRKAEKRKQRKLAAAQETNDRLQVLE